Protein AF-A0A917V9A7-F1 (afdb_monomer_lite)

Foldseek 3Di:
DPCFPVNVVLVVLVVPFLWKKKKKWFWAFPPPVPDPDDTQTAGDDIDMDISDPPDDLVVVLVVVVVVVDDGWKMWIDIGGDPVRDHDDVVVCVVVNVVQRVCCNPVVDSVVIFMAGSVRHTDDPDRPD

Secondary structure (DSSP, 8-state):
----HHHHHHHHHHHH-S-EEEEEEEEEEE--TT-TT--EEEEEEEEEEEE-TT--HHHHHHHHHHHT---SEEEEEEEE-TTSSPPPHHHHHHHHHHHHHHHHHH---TTSEEEETTS-B---PPP-

Organism: NCBI:txid690164

Sequence (128 aa):
MASNDFDALIETALGESGGARLLLVLLRSETDAQTSGSGSLTPVLANDVVVEAGVDLDAVVRQADLVGLPWDLIMAAVLTDPTGNVPSSAAAEPHLKKMADDLMRSGDVSRYAVFDRTGNRLSISRAH

pLDDT: mean 79.25, std 13.33, range [38.12, 91.69]

Structure (mmCIF, N/CA/C/O backbone):
data_AF-A0A917V9A7-F1
#
_entry.id   AF-A0A917V9A7-F1
#
loop_
_atom_site.group_PDB
_atom_site.id
_atom_site.type_symbol
_atom_site.label_atom_id
_atom_site.label_alt_id
_atom_site.label_comp_id
_atom_site.label_asym_id
_atom_site.label_entity_id
_atom_site.label_seq_id
_atom_site.pdbx_PDB_ins_code
_atom_site.Cartn_x
_atom_site.Cartn_y
_atom_site.Cartn_z
_atom_site.occupancy
_atom_site.B_iso_or_equiv
_atom_site.auth_seq_id
_atom_site.auth_comp_id
_atom_site.auth_asym_id
_atom_site.auth_atom_id
_atom_site.pdbx_PDB_model_num
ATOM 1 N N . MET A 1 1 ? -8.536 -18.952 -12.330 1.00 42.25 1 MET A N 1
ATOM 2 C CA . MET A 1 1 ? -7.906 -18.525 -11.064 1.00 42.25 1 MET A CA 1
ATOM 3 C C . MET A 1 1 ? -8.486 -17.161 -10.757 1.00 42.25 1 MET A C 1
ATOM 5 O O . MET A 1 1 ? -8.617 -16.385 -11.695 1.00 42.25 1 MET A O 1
ATOM 9 N N . ALA A 1 2 ? -8.977 -16.924 -9.541 1.00 46.81 2 ALA A N 1
ATOM 10 C CA . ALA A 1 2 ? -9.476 -15.602 -9.176 1.00 46.81 2 ALA A CA 1
ATOM 11 C C . ALA A 1 2 ? -8.254 -14.681 -9.080 1.00 46.81 2 ALA A C 1
ATOM 13 O O . ALA A 1 2 ? -7.515 -14.770 -8.110 1.00 46.81 2 ALA A O 1
ATOM 14 N N . SER A 1 3 ? -7.980 -13.936 -10.154 1.00 63.03 3 SER A N 1
ATOM 15 C CA . SER A 1 3 ? -6.984 -12.866 -10.139 1.00 63.03 3 SER A CA 1
ATOM 16 C C . SER A 1 3 ? -7.630 -11.715 -9.379 1.00 63.03 3 SER A C 1
ATOM 18 O O . SER A 1 3 ? -8.665 -11.198 -9.813 1.00 63.03 3 SER A O 1
ATOM 20 N N . ASN A 1 4 ? -7.110 -11.420 -8.191 1.00 81.25 4 ASN A N 1
ATOM 21 C CA . ASN A 1 4 ? -7.605 -10.313 -7.380 1.00 81.25 4 ASN A CA 1
ATOM 22 C C . ASN A 1 4 ? -6.974 -8.999 -7.872 1.00 81.25 4 ASN A C 1
ATOM 24 O O . ASN A 1 4 ? -6.004 -9.001 -8.630 1.00 81.25 4 ASN A O 1
ATOM 28 N N . ASP A 1 5 ? -7.495 -7.853 -7.426 1.00 85.25 5 ASP A N 1
ATOM 29 C CA . ASP A 1 5 ? -6.997 -6.533 -7.848 1.00 85.25 5 ASP A CA 1
ATOM 30 C C . ASP A 1 5 ? -5.496 -6.322 -7.570 1.00 85.25 5 ASP A C 1
ATOM 32 O O . ASP A 1 5 ? -4.857 -5.472 -8.196 1.00 85.25 5 ASP A O 1
ATOM 36 N N . PHE A 1 6 ? -4.940 -7.059 -6.604 1.00 85.44 6 PHE A N 1
ATOM 37 C CA . PHE A 1 6 ? -3.513 -7.045 -6.301 1.00 85.44 6 PHE A CA 1
ATOM 38 C C . PHE A 1 6 ? -2.686 -7.682 -7.422 1.00 85.44 6 PHE A C 1
ATOM 40 O O . PHE A 1 6 ? -1.739 -7.060 -7.897 1.00 85.44 6 PHE A O 1
ATOM 47 N N . ASP A 1 7 ? -3.067 -8.871 -7.892 1.00 85.38 7 ASP A N 1
ATOM 48 C CA . ASP A 1 7 ? -2.332 -9.588 -8.942 1.00 85.38 7 ASP A CA 1
ATOM 49 C C . ASP A 1 7 ? -2.344 -8.792 -10.247 1.00 85.38 7 ASP A C 1
ATOM 51 O O . ASP A 1 7 ? -1.298 -8.578 -10.856 1.00 85.38 7 ASP A O 1
ATOM 55 N N . ALA A 1 8 ? -3.496 -8.217 -10.603 1.00 85.31 8 ALA A N 1
ATOM 56 C CA . ALA A 1 8 ? -3.614 -7.336 -11.762 1.00 85.31 8 ALA A CA 1
ATOM 57 C C . ALA A 1 8 ? -2.669 -6.117 -11.683 1.00 85.31 8 ALA A C 1
ATOM 59 O O . ALA A 1 8 ? -2.139 -5.662 -12.701 1.00 85.31 8 ALA A O 1
ATOM 60 N N . LEU A 1 9 ? -2.429 -5.583 -10.478 1.00 85.56 9 LEU A N 1
ATOM 61 C CA . LEU A 1 9 ? -1.480 -4.490 -10.255 1.00 85.56 9 LEU A CA 1
ATOM 62 C C . LEU A 1 9 ? -0.027 -4.950 -10.444 1.00 85.56 9 LEU A C 1
ATOM 64 O O . LEU A 1 9 ? 0.755 -4.217 -11.051 1.00 85.56 9 LEU A O 1
ATOM 68 N N . ILE A 1 10 ? 0.326 -6.152 -9.980 1.00 85.69 10 ILE A N 1
ATOM 69 C CA . ILE A 1 10 ? 1.654 -6.754 -10.183 1.00 85.69 10 ILE A CA 1
ATOM 70 C C . ILE A 1 10 ? 1.898 -7.037 -11.665 1.00 85.69 10 ILE A C 1
ATOM 72 O O . ILE A 1 10 ? 2.930 -6.633 -12.199 1.00 85.69 10 ILE A O 1
ATOM 76 N N . GLU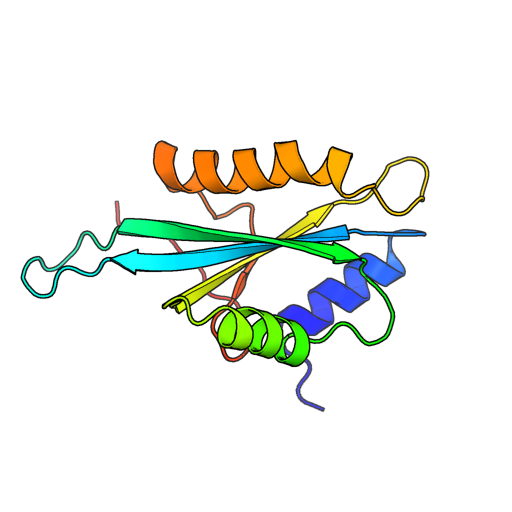 A 1 11 ? 0.938 -7.656 -12.352 1.00 85.44 11 GLU A N 1
ATOM 77 C CA . GLU A 1 11 ? 1.023 -7.947 -13.787 1.00 85.44 11 GLU A CA 1
ATOM 78 C C . GLU A 1 11 ? 1.217 -6.665 -14.608 1.00 85.44 11 GLU A C 1
ATOM 80 O O . GLU A 1 11 ? 2.079 -6.608 -15.486 1.00 85.44 11 GLU A O 1
ATOM 85 N N . THR A 1 12 ? 0.476 -5.604 -14.274 1.00 84.62 12 THR A N 1
ATOM 86 C CA . THR A 1 12 ? 0.622 -4.294 -14.927 1.00 84.62 12 THR A CA 1
ATOM 87 C C . THR A 1 12 ? 2.008 -3.694 -14.671 1.00 84.62 12 THR A C 1
ATOM 89 O O . THR A 1 12 ? 2.657 -3.213 -15.598 1.00 84.62 12 THR A O 1
ATOM 92 N N . ALA A 1 13 ? 2.494 -3.750 -13.428 1.00 83.69 13 ALA A N 1
ATOM 93 C CA . ALA A 1 13 ? 3.807 -3.224 -13.060 1.00 83.69 13 ALA A CA 1
ATOM 94 C C . ALA A 1 13 ? 4.964 -3.971 -13.748 1.00 83.69 13 ALA A C 1
ATOM 96 O O . ALA A 1 13 ? 5.946 -3.342 -14.139 1.00 83.69 13 ALA A O 1
ATOM 97 N N . LEU A 1 14 ? 4.837 -5.292 -13.917 1.00 80.88 14 LEU A N 1
ATOM 98 C CA . LEU A 1 14 ? 5.800 -6.131 -14.639 1.00 80.88 14 LEU A CA 1
ATOM 99 C C . LEU A 1 14 ? 5.770 -5.897 -16.154 1.00 80.88 14 LEU A C 1
ATOM 101 O O . LEU A 1 14 ? 6.810 -5.975 -16.801 1.00 80.88 14 LEU A O 1
ATOM 105 N N . GLY A 1 15 ? 4.591 -5.645 -16.728 1.00 75.94 15 GLY A N 1
ATOM 106 C CA . GLY A 1 15 ? 4.429 -5.444 -18.170 1.00 75.94 15 GLY A CA 1
ATOM 107 C C . GLY A 1 15 ? 4.930 -4.085 -18.667 1.00 75.94 15 GLY A C 1
ATOM 108 O O . GLY A 1 15 ? 5.508 -4.000 -19.749 1.00 75.94 15 GLY A O 1
ATOM 109 N N . GLU A 1 16 ? 4.731 -3.027 -17.880 1.00 68.56 16 GLU A N 1
ATOM 110 C CA . GLU A 1 16 ? 5.041 -1.643 -18.270 1.00 68.56 16 GLU A CA 1
ATOM 111 C C . GLU A 1 16 ? 6.503 -1.242 -17.997 1.00 68.56 16 GLU A C 1
ATOM 113 O O . GLU A 1 16 ? 6.982 -0.241 -18.529 1.00 68.56 16 GLU A O 1
ATOM 118 N N . SER A 1 17 ? 7.229 -1.967 -17.139 1.00 63.09 17 SER A N 1
ATOM 119 C CA . SER A 1 17 ? 8.556 -1.558 -16.656 1.00 63.09 17 SER A CA 1
ATOM 120 C C . SER A 1 17 ? 9.550 -2.716 -16.631 1.00 63.09 17 SER A C 1
ATOM 122 O O . SER A 1 17 ? 9.242 -3.801 -16.157 1.00 63.09 17 SER A O 1
ATOM 124 N N . GLY A 1 18 ? 10.795 -2.462 -17.056 1.00 65.56 18 GLY A N 1
ATOM 125 C CA . GLY A 1 18 ? 11.911 -3.421 -16.942 1.00 65.56 18 GLY A CA 1
ATOM 126 C C . GLY A 1 18 ? 12.309 -3.764 -15.496 1.00 65.56 18 GLY A C 1
ATOM 127 O O . GLY A 1 18 ? 13.165 -4.618 -15.271 1.00 65.56 18 GLY A O 1
ATOM 128 N N . GLY A 1 19 ? 11.672 -3.111 -14.522 1.00 78.44 19 GLY A N 1
ATOM 129 C CA . GLY A 1 19 ? 11.784 -3.371 -13.100 1.00 78.44 19 GLY A CA 1
ATOM 130 C C . GLY A 1 19 ? 10.930 -2.391 -12.298 1.00 78.44 19 GLY A C 1
ATOM 131 O O . GLY A 1 19 ? 10.964 -1.185 -12.539 1.00 78.44 19 GLY A O 1
ATOM 132 N N . ALA A 1 20 ? 10.175 -2.898 -11.328 1.00 87.56 20 ALA A N 1
ATOM 133 C CA . ALA A 1 20 ? 9.365 -2.086 -10.428 1.00 87.56 20 ALA A CA 1
ATOM 134 C C . ALA A 1 20 ? 9.557 -2.544 -8.980 1.00 87.56 20 ALA A C 1
ATOM 136 O O . ALA A 1 20 ? 9.910 -3.693 -8.709 1.00 87.56 20 ALA A O 1
ATOM 137 N N . ARG A 1 21 ? 9.331 -1.638 -8.030 1.00 90.38 21 ARG A N 1
ATOM 138 C CA . ARG A 1 21 ? 9.327 -1.940 -6.599 1.00 90.38 21 ARG A CA 1
ATOM 139 C C . ARG A 1 21 ? 7.965 -1.595 -6.020 1.00 90.38 21 ARG A C 1
ATOM 141 O O . ARG A 1 21 ? 7.464 -0.489 -6.197 1.00 90.38 21 ARG A O 1
ATOM 148 N N . LEU A 1 22 ? 7.369 -2.552 -5.334 1.00 89.94 22 LEU A N 1
ATOM 149 C CA . LEU A 1 22 ? 6.113 -2.397 -4.636 1.00 89.94 22 LEU A CA 1
ATOM 150 C C . LEU A 1 22 ? 6.378 -1.839 -3.244 1.00 89.94 22 LEU A C 1
ATOM 152 O O . LEU A 1 22 ? 7.108 -2.426 -2.449 1.00 89.94 22 LEU A O 1
ATOM 156 N N . LEU A 1 23 ? 5.773 -0.700 -2.959 1.00 91.69 23 LEU A N 1
ATOM 157 C CA . LEU A 1 23 ? 5.784 -0.059 -1.658 1.00 91.69 23 LEU A CA 1
ATOM 158 C C . LEU A 1 23 ? 4.536 -0.500 -0.912 1.00 91.69 23 LEU A C 1
ATOM 160 O O . LEU A 1 23 ? 3.431 -0.258 -1.390 1.00 91.69 23 LEU A O 1
ATOM 164 N N . LEU A 1 24 ? 4.709 -1.142 0.234 1.00 90.31 24 LEU A N 1
ATOM 165 C CA . LEU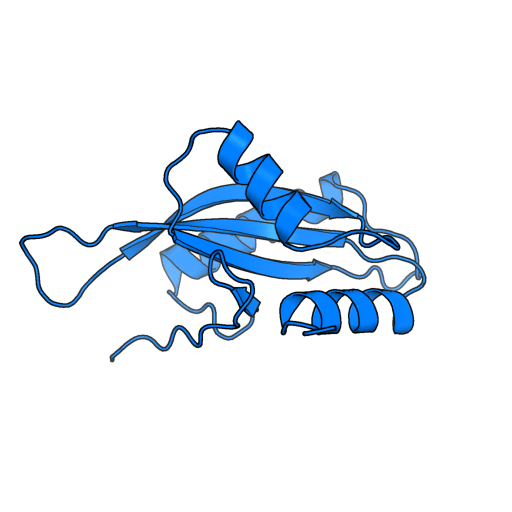 A 1 24 ? 3.641 -1.701 1.049 1.00 90.31 24 LEU A CA 1
ATOM 166 C C . LEU A 1 24 ? 3.640 -1.019 2.411 1.00 90.31 24 LEU A C 1
ATOM 168 O O . LEU A 1 24 ? 4.643 -1.009 3.116 1.00 90.31 24 LEU A O 1
ATOM 172 N N . VAL A 1 25 ? 2.503 -0.468 2.810 1.00 90.69 25 VAL A N 1
ATOM 173 C CA . VAL A 1 25 ? 2.319 0.125 4.132 1.00 90.69 25 VAL A CA 1
ATOM 174 C C . VAL A 1 25 ? 1.112 -0.528 4.780 1.00 90.69 25 VAL A C 1
ATOM 176 O O . VAL A 1 25 ? -0.019 -0.369 4.329 1.00 90.69 25 VAL A O 1
ATOM 179 N N . LEU A 1 26 ? 1.356 -1.287 5.839 1.00 90.19 26 LEU A N 1
ATOM 180 C CA . LEU A 1 26 ? 0.312 -1.900 6.638 1.00 90.19 26 LEU A CA 1
ATOM 181 C C . LEU A 1 26 ? -0.308 -0.822 7.512 1.00 90.19 26 LEU A C 1
ATOM 183 O O . LEU A 1 26 ? 0.392 -0.091 8.219 1.00 90.19 26 LEU A O 1
ATOM 187 N N . LEU A 1 27 ? -1.628 -0.754 7.477 1.00 87.44 27 LEU A N 1
ATOM 188 C CA . LEU A 1 27 ? -2.420 0.186 8.239 1.00 87.44 27 LEU A CA 1
ATOM 189 C C . LEU A 1 27 ? -3.226 -0.571 9.276 1.00 87.44 27 LEU A C 1
ATOM 191 O O . LEU A 1 27 ? -3.823 -1.616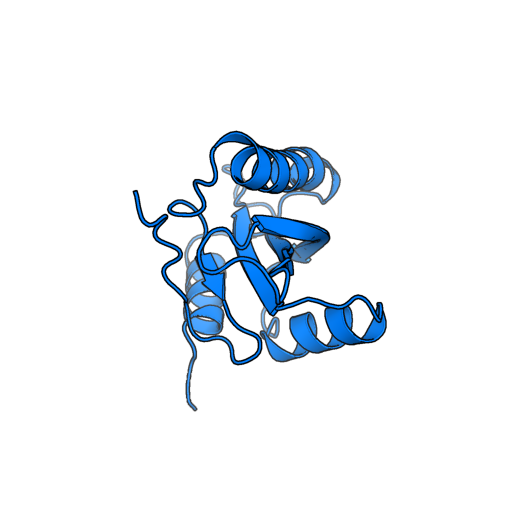 9.000 1.00 87.44 27 LEU A O 1
ATOM 195 N N . ARG A 1 28 ? -3.288 0.012 10.461 1.00 86.88 28 ARG A N 1
ATOM 196 C CA . ARG A 1 28 ? -4.191 -0.408 11.515 1.00 86.88 28 ARG A CA 1
ATOM 197 C C . ARG A 1 28 ? -5.322 0.596 11.624 1.00 86.88 28 ARG A C 1
ATOM 199 O O . ARG A 1 28 ? -5.074 1.799 11.685 1.00 86.88 28 ARG A O 1
ATOM 206 N N . SER A 1 29 ? -6.552 0.101 11.659 1.00 80.31 29 SER A N 1
ATOM 207 C CA . SER A 1 29 ? -7.702 0.919 12.009 1.00 80.31 29 SER A CA 1
ATOM 208 C C . SER A 1 29 ? -7.780 1.033 13.521 1.00 80.31 29 SER A C 1
ATOM 210 O O . SER A 1 29 ? -8.092 0.077 14.230 1.00 80.31 29 SER A O 1
ATOM 212 N N . GLU A 1 30 ? -7.510 2.226 14.034 1.00 70.69 30 GLU A N 1
ATOM 213 C CA . GLU A 1 30 ? -7.846 2.564 15.407 1.00 70.69 30 GLU A CA 1
ATOM 214 C C . GLU A 1 30 ? -9.306 3.009 15.428 1.00 70.69 30 GLU A C 1
ATOM 216 O O . GLU A 1 30 ? -9.632 4.194 15.440 1.00 70.69 30 GLU A O 1
ATOM 221 N N . THR A 1 31 ? -10.211 2.030 15.363 1.00 59.56 31 THR A N 1
ATOM 222 C CA . THR A 1 31 ? -11.604 2.253 15.747 1.00 59.56 31 THR A CA 1
ATOM 223 C C . THR A 1 31 ? -11.660 2.124 17.261 1.00 59.56 31 THR A C 1
ATOM 225 O O . THR A 1 31 ? -11.699 1.016 17.797 1.00 59.56 31 THR A O 1
ATOM 228 N N . ASP A 1 32 ? -11.608 3.253 17.968 1.00 48.66 32 ASP A N 1
ATOM 229 C CA . ASP A 1 32 ? -11.940 3.250 19.388 1.00 48.66 32 ASP A CA 1
ATOM 230 C C . ASP A 1 32 ? -13.405 2.819 19.514 1.00 48.66 32 ASP A C 1
ATOM 232 O O . ASP A 1 32 ? -14.306 3.444 18.949 1.00 48.66 32 ASP A O 1
ATOM 236 N N . ALA A 1 33 ? -13.641 1.711 20.217 1.00 47.16 33 ALA A N 1
ATOM 237 C CA . ALA A 1 33 ? -14.954 1.087 20.346 1.00 47.16 33 ALA A CA 1
ATOM 238 C C . ALA A 1 33 ? -16.021 2.008 20.982 1.00 47.16 33 ALA A C 1
ATOM 240 O O . ALA A 1 33 ? -17.181 1.607 21.067 1.00 47.16 33 ALA A O 1
ATOM 241 N N . GLN A 1 34 ? -15.662 3.220 21.430 1.00 46.47 34 GLN A N 1
ATOM 242 C CA . GLN A 1 34 ? -16.571 4.166 22.074 1.00 46.47 34 GLN A CA 1
ATOM 243 C C . GLN A 1 34 ? -16.954 5.383 21.221 1.00 46.47 34 GLN A C 1
ATOM 245 O O . GLN A 1 34 ? -17.873 6.101 21.616 1.00 46.47 34 GLN A O 1
ATOM 250 N N . THR A 1 35 ? -16.336 5.625 20.058 1.00 42.72 35 THR A N 1
ATOM 251 C CA . THR A 1 35 ? -16.704 6.772 19.208 1.00 42.72 35 THR A CA 1
ATOM 252 C C . THR A 1 35 ? -17.065 6.347 17.789 1.00 42.72 35 THR A C 1
ATOM 254 O O . THR A 1 35 ? -16.230 6.034 16.939 1.00 42.72 35 THR A O 1
ATOM 257 N N . SER A 1 36 ? -18.368 6.330 17.524 1.00 42.56 36 SER A N 1
ATOM 258 C CA . SER A 1 36 ? -18.929 6.157 16.191 1.00 42.56 36 SER A CA 1
ATOM 259 C C . SER A 1 36 ? -18.466 7.297 15.276 1.00 42.56 36 SER A C 1
ATOM 261 O O . SER A 1 36 ? -19.044 8.379 15.304 1.00 42.56 36 SER A O 1
ATOM 263 N N . GLY A 1 37 ? -17.456 7.054 14.436 1.00 42.66 37 GLY A N 1
ATOM 264 C CA . GLY A 1 37 ? -17.300 7.805 13.183 1.00 42.66 37 GLY A CA 1
ATOM 265 C C . GLY A 1 37 ? -15.927 8.381 12.839 1.00 42.66 37 GLY A C 1
ATOM 266 O O . GLY A 1 37 ? -15.799 8.935 11.753 1.00 42.66 37 GLY A O 1
ATOM 267 N N . SER A 1 38 ? -14.893 8.240 13.673 1.00 48.22 38 SER A N 1
ATOM 268 C CA . SER A 1 38 ? -13.541 8.715 13.322 1.00 48.22 38 SER A CA 1
ATOM 269 C C . SER A 1 38 ? -12.474 7.654 13.589 1.00 48.22 38 SER A C 1
ATOM 271 O O . SER A 1 38 ? -11.599 7.834 14.435 1.00 48.22 38 SER A O 1
ATOM 273 N N . GLY A 1 39 ? -12.556 6.519 12.894 1.00 56.59 39 GLY A N 1
ATOM 274 C CA . GLY A 1 39 ? -11.456 5.556 12.894 1.00 56.59 39 GLY A CA 1
ATOM 275 C C . GLY A 1 39 ? -10.237 6.185 12.222 1.00 56.59 39 GLY A C 1
ATOM 276 O O . GLY A 1 39 ? -10.295 6.506 11.035 1.00 56.59 39 GLY A O 1
ATOM 277 N N . SER A 1 40 ? -9.154 6.402 12.969 1.00 70.25 40 SER A N 1
ATOM 278 C CA . SER A 1 40 ? -7.897 6.882 12.392 1.00 70.25 40 SER A CA 1
ATOM 279 C C . SER A 1 40 ? -7.116 5.683 11.866 1.00 70.25 40 SER A C 1
ATOM 281 O O . SER A 1 40 ? -6.956 4.682 12.563 1.00 70.25 40 SER A O 1
ATOM 283 N N . LEU A 1 41 ? -6.660 5.758 10.618 1.00 80.00 41 LEU A N 1
ATOM 284 C CA . LEU A 1 41 ? -5.778 4.747 10.046 1.00 80.00 41 LEU A CA 1
ATOM 285 C C . LEU A 1 41 ? -4.342 5.132 10.373 1.00 80.00 41 LEU A C 1
ATOM 287 O O . LEU A 1 41 ? -3.859 6.172 9.923 1.00 80.00 41 LEU A O 1
ATOM 291 N N . THR A 1 42 ? -3.665 4.284 11.136 1.00 84.81 42 THR A N 1
ATOM 292 C CA . THR A 1 42 ? -2.281 4.517 11.543 1.00 84.81 42 THR A CA 1
ATOM 293 C C . THR A 1 42 ? -1.373 3.523 10.816 1.00 84.81 42 THR A C 1
ATOM 295 O O . THR A 1 42 ? -1.620 2.314 10.880 1.00 84.81 42 THR A O 1
ATOM 298 N N . PRO A 1 43 ? -0.327 3.984 10.107 1.00 87.94 43 PRO A N 1
ATOM 299 C CA . PRO A 1 43 ? 0.647 3.090 9.496 1.00 87.94 43 PRO A CA 1
ATOM 300 C C . PRO A 1 43 ? 1.464 2.394 10.591 1.00 87.94 43 PRO A C 1
ATOM 302 O O . PRO A 1 43 ? 2.094 3.054 11.416 1.00 87.94 43 PRO A O 1
ATOM 305 N N . VAL A 1 44 ? 1.447 1.061 10.608 1.00 89.19 44 VAL A N 1
ATOM 306 C CA . VAL A 1 44 ? 2.147 0.246 11.621 1.00 89.19 44 VAL A CA 1
ATOM 307 C C . VAL A 1 44 ? 3.436 -0.371 11.099 1.00 89.19 44 VAL A C 1
ATOM 309 O O . VAL A 1 44 ? 4.355 -0.622 11.875 1.00 89.19 44 VAL A O 1
ATOM 312 N N . LEU A 1 45 ? 3.518 -0.611 9.791 1.00 88.75 45 LEU A N 1
ATOM 313 C CA . LEU A 1 45 ? 4.696 -1.182 9.155 1.00 88.75 45 LEU A CA 1
ATOM 314 C C . LEU A 1 45 ? 4.788 -0.676 7.719 1.00 88.75 45 LEU A C 1
ATOM 316 O O . LEU A 1 45 ? 3.790 -0.658 7.007 1.00 88.75 45 LEU A O 1
ATOM 320 N N . ALA A 1 46 ? 5.985 -0.293 7.294 1.00 89.25 46 ALA A N 1
ATOM 321 C CA . ALA A 1 46 ? 6.288 0.036 5.911 1.00 89.25 46 ALA A CA 1
ATOM 322 C C . ALA A 1 46 ? 7.355 -0.942 5.415 1.00 89.25 46 ALA A C 1
ATOM 324 O O . ALA A 1 46 ? 8.380 -1.115 6.071 1.00 89.25 46 ALA A O 1
ATOM 325 N N . ASN A 1 47 ? 7.090 -1.598 4.293 1.00 88.69 47 ASN A N 1
ATOM 326 C CA . ASN A 1 47 ? 7.964 -2.579 3.675 1.00 88.69 47 ASN A CA 1
ATOM 327 C C . ASN A 1 47 ? 7.997 -2.356 2.164 1.00 88.69 47 ASN A C 1
ATOM 329 O O . ASN A 1 47 ? 7.015 -1.914 1.571 1.00 88.69 47 ASN A O 1
ATOM 333 N N . ASP A 1 48 ? 9.105 -2.692 1.524 1.00 90.38 48 ASP A N 1
ATOM 334 C CA . ASP A 1 48 ? 9.227 -2.641 0.075 1.00 90.38 48 ASP A CA 1
ATOM 335 C C . ASP A 1 48 ? 9.654 -3.995 -0.493 1.00 90.38 48 ASP A C 1
ATOM 337 O O . ASP A 1 48 ? 10.524 -4.677 0.044 1.00 90.38 48 ASP A O 1
ATOM 341 N N . VAL A 1 49 ? 9.022 -4.391 -1.595 1.00 87.81 49 VAL A N 1
ATOM 342 C CA . VAL A 1 49 ? 9.226 -5.689 -2.249 1.00 87.81 49 VAL A CA 1
ATOM 343 C C . VAL A 1 49 ? 9.507 -5.451 -3.727 1.00 87.81 49 VAL A C 1
ATOM 345 O O . VAL A 1 49 ? 8.868 -4.610 -4.354 1.00 87.81 49 VAL A O 1
ATOM 348 N N . VAL A 1 50 ? 10.481 -6.152 -4.305 1.00 88.25 50 VAL A N 1
ATOM 349 C CA . VAL A 1 50 ? 10.715 -6.083 -5.756 1.00 88.25 50 VAL A CA 1
ATOM 350 C C . VAL A 1 50 ? 9.557 -6.767 -6.465 1.00 88.25 50 VAL A C 1
ATOM 352 O O . VAL A 1 50 ? 9.174 -7.862 -6.076 1.00 88.25 50 VAL A O 1
ATOM 355 N N . VAL A 1 51 ? 8.997 -6.128 -7.488 1.00 87.69 51 VAL A N 1
ATOM 356 C CA . VAL A 1 51 ? 7.964 -6.742 -8.320 1.00 87.69 51 VAL A CA 1
ATOM 357 C C . VAL A 1 51 ? 8.651 -7.763 -9.227 1.00 87.69 51 VAL A C 1
ATOM 359 O O . VAL A 1 51 ? 9.351 -7.389 -10.166 1.00 87.69 51 VAL A O 1
ATOM 362 N N . GLU A 1 52 ? 8.469 -9.046 -8.926 1.00 83.25 52 GLU A N 1
ATOM 363 C CA . GLU A 1 52 ? 8.997 -10.175 -9.699 1.00 83.25 52 GLU A CA 1
ATOM 364 C C . GLU A 1 52 ? 7.884 -11.196 -9.964 1.00 83.25 52 GLU A C 1
ATOM 366 O O . GLU A 1 52 ? 6.836 -11.191 -9.311 1.00 83.25 52 GLU A O 1
ATOM 371 N N . ALA A 1 53 ? 8.108 -12.094 -10.925 1.00 71.69 53 ALA A N 1
ATOM 372 C CA . ALA A 1 53 ? 7.180 -13.185 -11.197 1.00 71.69 53 ALA A CA 1
ATOM 373 C C . ALA A 1 53 ? 7.092 -14.120 -9.972 1.00 71.69 53 ALA A C 1
ATOM 375 O O . ALA A 1 53 ? 8.063 -14.800 -9.642 1.00 71.69 53 ALA A O 1
ATOM 376 N N . GLY A 1 54 ? 5.931 -14.144 -9.307 1.00 73.62 54 GLY A N 1
ATOM 377 C CA . GLY A 1 54 ? 5.684 -14.907 -8.073 1.00 73.62 54 GLY A CA 1
ATOM 378 C C . GLY A 1 54 ? 5.513 -14.058 -6.807 1.00 73.62 54 GLY A C 1
ATOM 379 O O . GLY A 1 54 ? 5.497 -14.603 -5.705 1.00 73.62 54 GLY A O 1
ATOM 380 N N . VAL A 1 55 ? 5.427 -12.730 -6.939 1.00 79.94 55 VAL A N 1
ATOM 381 C CA . VAL A 1 55 ? 4.950 -11.869 -5.851 1.00 79.94 55 VAL A CA 1
ATOM 382 C C . VAL A 1 55 ? 3.429 -11.898 -5.825 1.00 79.94 55 VAL A C 1
ATOM 384 O O . VAL A 1 55 ? 2.779 -11.291 -6.670 1.00 79.94 55 VAL A O 1
ATOM 387 N N . ASP A 1 56 ? 2.884 -12.554 -4.807 1.00 83.19 56 ASP A N 1
ATOM 388 C CA . ASP A 1 56 ? 1.449 -12.645 -4.559 1.00 83.19 56 ASP A CA 1
ATOM 389 C C . ASP A 1 56 ? 1.089 -11.983 -3.226 1.00 83.19 56 ASP A C 1
ATOM 391 O O . ASP A 1 56 ? 1.908 -11.881 -2.301 1.00 83.19 56 ASP A O 1
ATOM 395 N N . LEU A 1 57 ? -0.177 -11.592 -3.082 1.00 84.06 57 LEU A N 1
ATOM 396 C CA . LEU A 1 57 ? -0.680 -11.024 -1.832 1.00 84.06 57 LEU A CA 1
ATOM 397 C C . LEU A 1 57 ? -0.442 -11.965 -0.638 1.00 84.06 57 LEU A C 1
ATOM 399 O O . LEU A 1 57 ? -0.090 -11.500 0.442 1.00 84.06 57 LEU A O 1
ATOM 403 N N . ASP A 1 58 ? -0.588 -13.282 -0.818 1.00 84.81 58 ASP A N 1
ATOM 404 C CA . ASP A 1 58 ? -0.386 -14.272 0.251 1.00 84.81 58 ASP A CA 1
ATOM 405 C C . ASP A 1 58 ? 1.023 -14.190 0.857 1.00 84.81 58 ASP A C 1
ATOM 407 O O . ASP A 1 58 ? 1.183 -14.272 2.076 1.00 84.81 58 ASP A O 1
ATOM 411 N N . ALA A 1 59 ? 2.044 -13.941 0.028 1.00 84.62 59 ALA A N 1
ATOM 412 C CA . ALA A 1 59 ? 3.410 -13.745 0.500 1.00 84.62 59 ALA A CA 1
ATOM 413 C C . ALA A 1 59 ? 3.515 -12.487 1.374 1.00 84.62 59 ALA A C 1
ATOM 415 O O . ALA A 1 59 ? 4.102 -12.535 2.458 1.00 84.62 59 ALA A O 1
ATOM 416 N N . VAL A 1 60 ? 2.881 -11.389 0.952 1.00 83.62 60 VAL A N 1
ATOM 417 C CA . VAL A 1 60 ? 2.828 -10.137 1.721 1.00 83.62 60 VAL A CA 1
ATOM 418 C C . VAL A 1 60 ? 2.094 -10.334 3.047 1.00 83.62 60 VAL A C 1
ATOM 420 O O . VAL A 1 60 ? 2.611 -9.944 4.094 1.00 83.62 60 VAL A O 1
ATOM 423 N N . VAL A 1 61 ? 0.920 -10.973 3.030 1.00 85.50 61 VAL A N 1
ATOM 424 C CA . VAL A 1 61 ? 0.131 -11.274 4.235 1.00 85.50 61 VAL A CA 1
ATOM 425 C C . VAL A 1 61 ? 0.928 -12.146 5.192 1.00 85.50 61 VAL A C 1
ATOM 427 O O . VAL A 1 61 ? 0.965 -11.850 6.381 1.00 85.50 61 VAL A O 1
ATOM 430 N N . ARG A 1 62 ? 1.610 -13.183 4.697 1.00 85.31 62 ARG A N 1
ATOM 431 C CA . ARG A 1 62 ? 2.470 -14.038 5.521 1.00 85.31 62 ARG A CA 1
ATOM 432 C C . ARG A 1 62 ? 3.618 -13.263 6.144 1.00 85.31 62 ARG A C 1
ATOM 434 O O . ARG A 1 62 ? 3.859 -13.422 7.334 1.00 85.31 62 ARG A O 1
ATOM 441 N N . GLN A 1 63 ? 4.308 -12.414 5.383 1.00 82.38 63 GLN A N 1
ATOM 442 C CA . GLN A 1 63 ? 5.362 -11.561 5.939 1.00 82.38 63 GLN A CA 1
ATOM 443 C C . GLN A 1 63 ? 4.813 -10.623 7.015 1.00 82.38 63 GLN A C 1
ATOM 445 O O . GLN A 1 63 ? 5.417 -10.488 8.074 1.00 82.38 63 GLN A O 1
ATOM 450 N N . ALA A 1 64 ? 3.653 -10.022 6.774 1.00 82.56 64 ALA A N 1
ATOM 451 C CA . ALA A 1 64 ? 2.974 -9.166 7.732 1.00 82.56 64 ALA A CA 1
ATOM 452 C C . ALA A 1 64 ? 2.568 -9.918 9.014 1.00 82.56 64 ALA A C 1
ATOM 454 O O . ALA A 1 64 ? 2.741 -9.404 10.118 1.00 82.56 64 ALA A O 1
ATOM 455 N N . ASP A 1 65 ? 2.060 -11.143 8.878 1.00 84.25 65 ASP A N 1
ATOM 456 C CA . ASP A 1 65 ? 1.656 -12.000 9.996 1.00 84.25 65 ASP A CA 1
ATOM 457 C C . ASP A 1 65 ? 2.870 -12.484 10.809 1.00 84.25 65 ASP A C 1
ATOM 459 O O . ASP A 1 65 ? 2.828 -12.493 12.037 1.00 84.25 65 ASP A O 1
ATOM 463 N N . LEU A 1 66 ? 4.001 -12.765 10.145 1.00 84.81 66 LEU A N 1
ATOM 464 C CA . LEU A 1 66 ? 5.273 -13.112 10.795 1.00 84.81 66 LEU A CA 1
ATOM 465 C C . LEU A 1 66 ? 5.818 -11.992 11.691 1.00 84.81 66 LEU A C 1
ATOM 467 O O . LEU A 1 66 ? 6.499 -12.276 12.674 1.00 84.81 66 LEU A O 1
ATOM 471 N N . VAL A 1 67 ? 5.527 -10.729 11.369 1.00 83.94 67 VAL A N 1
ATOM 472 C CA . VAL A 1 67 ? 5.910 -9.580 12.207 1.00 83.94 67 VAL A CA 1
ATOM 473 C C . VAL A 1 67 ? 5.062 -9.523 13.487 1.00 83.94 67 VAL A C 1
ATOM 475 O O . VAL A 1 67 ? 5.502 -8.968 14.492 1.00 83.94 67 VAL A O 1
ATOM 478 N N . GLY A 1 68 ? 3.861 -10.115 13.483 1.00 79.75 68 GLY A N 1
ATOM 479 C CA . GLY A 1 68 ? 2.978 -10.188 14.650 1.00 79.75 68 GLY A CA 1
ATOM 480 C C . GLY A 1 68 ? 2.322 -8.858 15.036 1.00 79.75 68 GLY A C 1
ATOM 481 O O . GLY A 1 68 ? 1.816 -8.722 16.151 1.00 79.75 68 GLY A O 1
ATOM 482 N N . LEU A 1 69 ? 2.332 -7.863 14.145 1.00 82.81 69 LEU A N 1
ATOM 483 C CA . LEU A 1 69 ? 1.653 -6.587 14.370 1.00 82.81 69 LEU A CA 1
ATOM 484 C C . LEU A 1 69 ? 0.175 -6.682 13.960 1.00 82.81 69 LEU A C 1
ATOM 486 O O . LEU A 1 69 ? -0.130 -7.279 12.931 1.00 82.81 69 LEU A O 1
ATOM 490 N N . PRO A 1 70 ? -0.757 -6.078 14.716 1.00 83.00 70 PRO A N 1
ATOM 491 C CA . PRO A 1 70 ? -2.154 -5.996 14.309 1.00 83.00 70 PRO A CA 1
ATOM 492 C C . PRO A 1 70 ? -2.311 -4.978 13.172 1.00 83.00 70 PRO A C 1
ATOM 494 O O . PRO A 1 70 ? -2.070 -3.785 13.364 1.00 83.00 70 PRO A O 1
ATOM 497 N N . TRP A 1 71 ? -2.723 -5.450 11.998 1.00 88.62 71 TRP A N 1
ATOM 498 C CA . TRP A 1 71 ? -3.029 -4.641 10.819 1.00 88.62 71 TRP A CA 1
ATOM 499 C C . TRP A 1 71 ? -4.364 -5.082 10.213 1.00 88.62 71 TRP A C 1
ATOM 501 O O . TRP A 1 71 ? -4.735 -6.256 10.281 1.00 88.62 71 TRP A O 1
ATOM 511 N N . ASP A 1 72 ? -5.066 -4.132 9.605 1.00 86.88 72 ASP A N 1
ATOM 512 C CA . ASP A 1 72 ? -6.396 -4.333 9.024 1.00 86.88 72 ASP A CA 1
ATOM 513 C C . ASP A 1 72 ? -6.367 -4.193 7.501 1.00 86.88 72 ASP A C 1
ATOM 515 O O . ASP A 1 72 ? -7.082 -4.895 6.787 1.00 86.88 72 ASP A O 1
ATOM 519 N N . LEU A 1 73 ? -5.519 -3.290 7.002 1.00 86.81 73 LEU A N 1
ATOM 520 C CA . LEU A 1 73 ? -5.460 -2.892 5.600 1.00 86.81 73 LEU A CA 1
ATOM 521 C C . LEU A 1 73 ? -4.008 -2.816 5.132 1.00 86.81 73 LEU A C 1
ATOM 523 O O . LEU A 1 73 ? -3.104 -2.535 5.918 1.00 86.81 73 LEU A O 1
ATOM 527 N N . ILE A 1 74 ? -3.787 -3.019 3.838 1.00 88.31 74 ILE A N 1
ATOM 528 C CA . ILE A 1 74 ? -2.485 -2.858 3.193 1.00 88.31 74 ILE A CA 1
ATOM 529 C C . ILE A 1 74 ? -2.621 -1.792 2.121 1.00 88.31 74 ILE A C 1
ATOM 531 O O . ILE A 1 74 ? -3.389 -1.932 1.178 1.00 88.31 74 ILE A O 1
ATOM 535 N N . MET A 1 75 ? -1.842 -0.731 2.235 1.00 89.62 75 MET A N 1
ATOM 536 C CA . MET A 1 75 ? -1.668 0.234 1.165 1.00 89.62 75 MET A CA 1
ATOM 537 C C . MET A 1 75 ? -0.506 -0.206 0.281 1.00 89.62 75 MET A C 1
ATOM 539 O O . MET A 1 75 ? 0.598 -0.392 0.781 1.00 89.62 75 MET A O 1
ATOM 543 N N . ALA A 1 76 ? -0.738 -0.335 -1.020 1.00 90.12 76 ALA A N 1
ATOM 544 C CA . ALA A 1 76 ? 0.287 -0.622 -2.006 1.00 90.12 76 ALA A CA 1
ATOM 545 C C . ALA A 1 76 ? 0.437 0.527 -3.014 1.00 90.12 76 ALA A C 1
ATOM 547 O O . ALA A 1 76 ? -0.539 1.151 -3.447 1.00 90.12 76 ALA A O 1
ATOM 548 N N . ALA A 1 77 ? 1.675 0.782 -3.422 1.00 89.38 77 ALA A N 1
ATOM 549 C CA . ALA A 1 77 ? 2.005 1.685 -4.513 1.00 89.38 77 ALA A CA 1
ATOM 550 C C . ALA A 1 77 ? 3.148 1.106 -5.344 1.00 89.38 77 ALA A C 1
ATOM 552 O O . ALA A 1 77 ? 4.069 0.497 -4.806 1.00 89.38 77 ALA A O 1
ATOM 553 N N . VAL A 1 78 ? 3.104 1.310 -6.657 1.00 88.88 78 VAL A N 1
ATOM 554 C CA . VAL A 1 78 ? 4.169 0.865 -7.559 1.00 88.88 78 VAL A CA 1
ATOM 555 C C . VAL A 1 78 ? 5.146 2.015 -7.759 1.00 88.88 78 VAL A C 1
ATOM 557 O O . VAL A 1 78 ? 4.755 3.113 -8.154 1.00 88.88 78 VAL A O 1
ATOM 560 N N . LEU A 1 79 ? 6.419 1.758 -7.481 1.00 89.06 79 LEU A N 1
ATOM 561 C CA . LEU A 1 79 ? 7.528 2.648 -7.777 1.00 89.06 79 LEU A CA 1
ATOM 562 C C . LEU A 1 79 ? 8.309 2.083 -8.964 1.00 89.06 79 LEU A C 1
ATOM 564 O O . LEU A 1 79 ? 8.907 1.012 -8.877 1.00 89.06 79 LEU A O 1
ATOM 568 N N . THR A 1 80 ? 8.312 2.817 -10.067 1.00 86.75 80 THR A N 1
ATOM 569 C CA . THR A 1 80 ? 9.046 2.482 -11.292 1.00 86.75 80 THR A CA 1
ATOM 570 C C . THR A 1 80 ? 10.168 3.486 -11.496 1.00 86.75 80 THR A C 1
ATOM 572 O O . THR A 1 80 ? 9.971 4.682 -11.260 1.00 86.75 80 THR A O 1
ATO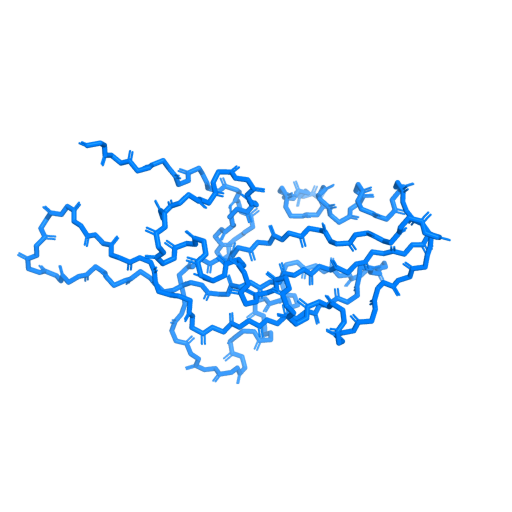M 575 N N . ASP A 1 81 ? 11.328 3.033 -11.963 1.00 82.44 81 ASP A N 1
ATOM 576 C CA . ASP A 1 81 ? 12.412 3.941 -12.324 1.00 82.44 81 ASP A CA 1
ATOM 577 C C . ASP A 1 81 ? 12.329 4.315 -13.816 1.00 82.44 81 ASP A C 1
ATOM 579 O O . ASP A 1 81 ? 12.172 3.428 -14.661 1.00 82.44 81 ASP A O 1
ATOM 583 N N . PRO A 1 82 ? 12.466 5.601 -14.185 1.00 77.19 82 PRO A N 1
ATOM 584 C CA . PRO A 1 82 ? 12.432 6.030 -15.585 1.00 77.19 82 PRO A CA 1
ATOM 585 C C . PRO A 1 82 ? 13.577 5.458 -16.436 1.00 77.19 82 PRO A C 1
ATOM 587 O O . PRO A 1 82 ? 13.484 5.468 -17.660 1.00 77.19 82 PRO A O 1
ATOM 590 N N . THR A 1 83 ? 14.653 4.954 -15.823 1.00 78.94 83 THR A N 1
ATOM 591 C CA . THR A 1 83 ? 15.738 4.256 -16.530 1.00 78.94 83 THR A CA 1
ATOM 592 C C . THR A 1 83 ? 15.404 2.798 -16.863 1.00 78.94 83 THR A C 1
ATOM 594 O O . THR A 1 83 ? 16.194 2.138 -17.535 1.00 78.94 83 THR A O 1
ATOM 597 N N . GLY A 1 84 ? 14.249 2.291 -16.411 1.00 73.19 84 GLY A N 1
ATOM 598 C CA . GLY A 1 84 ? 13.806 0.911 -16.619 1.00 73.19 84 GLY A CA 1
ATOM 599 C C . GLY A 1 84 ? 14.429 -0.107 -15.660 1.00 73.19 84 GLY A C 1
ATOM 600 O O . GLY A 1 84 ? 14.227 -1.303 -15.845 1.00 73.19 84 GLY A O 1
ATOM 601 N N . ASN A 1 85 ? 15.178 0.345 -14.650 1.00 82.31 85 ASN A N 1
ATOM 602 C CA . ASN A 1 85 ? 15.752 -0.513 -13.614 1.00 82.31 85 ASN A CA 1
ATOM 603 C C . ASN A 1 85 ? 14.811 -0.654 -12.408 1.00 82.31 85 ASN A C 1
ATOM 605 O O . ASN A 1 85 ? 14.004 0.227 -12.124 1.00 82.31 85 ASN A O 1
ATOM 609 N N . VAL A 1 86 ? 14.964 -1.734 -11.639 1.00 85.06 86 VAL A N 1
ATOM 610 C CA . VAL A 1 86 ? 14.291 -1.866 -10.339 1.00 85.06 86 VAL A CA 1
ATOM 611 C C . VAL A 1 86 ? 14.830 -0.784 -9.388 1.00 85.06 86 VAL A C 1
ATOM 613 O O . VAL A 1 86 ? 16.040 -0.760 -9.138 1.00 85.06 86 VAL A O 1
ATOM 616 N N . PRO A 1 87 ? 13.977 0.082 -8.810 1.00 86.94 87 PRO A N 1
ATOM 617 C CA . PRO A 1 87 ? 14.433 1.062 -7.835 1.00 86.94 87 PRO A CA 1
ATOM 618 C C . PRO A 1 87 ? 15.024 0.369 -6.602 1.00 86.94 87 PRO A C 1
ATOM 620 O O . PRO A 1 87 ? 14.529 -0.665 -6.146 1.00 86.94 87 PRO A O 1
ATOM 623 N N . SER A 1 88 ? 16.077 0.941 -6.026 1.00 88.19 88 SER A N 1
ATOM 624 C CA . SER A 1 88 ? 16.684 0.434 -4.789 1.00 88.19 88 SER A CA 1
ATOM 625 C C . SER A 1 88 ? 15.789 0.690 -3.575 1.00 88.19 88 SER A C 1
ATOM 627 O O . SER A 1 88 ? 15.060 1.679 -3.539 1.00 88.19 88 SER A O 1
ATOM 629 N N . SER A 1 89 ? 15.909 -0.133 -2.530 1.00 87.38 89 SER A N 1
ATOM 630 C CA . SER A 1 89 ? 15.181 0.082 -1.265 1.00 87.38 89 SER A CA 1
ATOM 631 C C . SER A 1 89 ? 15.467 1.468 -0.654 1.00 87.38 89 SER A C 1
ATOM 633 O O . SER A 1 89 ? 14.546 2.176 -0.264 1.00 87.38 89 SER A O 1
ATOM 635 N N . ALA A 1 90 ? 16.709 1.961 -0.747 1.00 88.00 90 ALA A N 1
ATOM 636 C CA . ALA A 1 90 ? 17.060 3.324 -0.322 1.00 88.00 90 ALA A CA 1
ATOM 637 C C . ALA A 1 90 ? 16.303 4.436 -1.083 1.00 88.00 90 ALA A C 1
ATOM 639 O O . ALA A 1 90 ? 16.049 5.510 -0.541 1.00 88.00 90 ALA A O 1
ATOM 640 N N . ALA A 1 91 ? 15.930 4.194 -2.346 1.00 88.12 91 ALA A N 1
ATOM 641 C CA . ALA A 1 91 ? 15.089 5.113 -3.112 1.00 88.12 91 ALA A CA 1
ATOM 642 C C . ALA A 1 91 ? 13.606 4.972 -2.729 1.00 88.12 91 ALA A C 1
ATOM 644 O O . ALA A 1 91 ? 12.859 5.938 -2.828 1.00 88.12 91 ALA A O 1
ATOM 645 N N . ALA A 1 92 ? 13.185 3.798 -2.253 1.00 90.19 92 ALA A N 1
ATOM 646 C CA . ALA A 1 92 ? 11.835 3.530 -1.770 1.00 90.19 92 ALA A CA 1
ATOM 647 C C . ALA A 1 92 ? 11.556 4.128 -0.379 1.00 90.19 92 ALA A C 1
ATOM 649 O O . ALA A 1 92 ? 10.455 4.630 -0.155 1.00 90.19 92 ALA A O 1
ATOM 650 N N . GLU A 1 93 ? 12.533 4.145 0.532 1.00 89.44 93 GLU A N 1
ATOM 651 C CA . GLU A 1 93 ? 12.409 4.702 1.892 1.00 89.44 93 GLU A CA 1
ATOM 652 C C . GLU A 1 93 ? 11.726 6.086 1.963 1.00 89.44 93 GLU A C 1
ATOM 654 O O . GLU A 1 93 ? 10.741 6.232 2.698 1.00 89.44 93 GLU A O 1
ATOM 659 N N . PRO A 1 94 ? 12.167 7.119 1.210 1.00 90.75 94 PRO A N 1
ATOM 660 C CA . PRO A 1 94 ? 11.511 8.424 1.253 1.00 90.75 94 PRO A CA 1
ATOM 661 C C . PRO A 1 94 ? 10.075 8.384 0.716 1.00 90.75 94 PRO A C 1
ATOM 663 O O . PRO A 1 94 ? 9.232 9.150 1.185 1.00 90.75 94 PRO A O 1
ATOM 666 N N . HIS A 1 95 ? 9.769 7.489 -0.229 1.00 90.06 95 HIS A N 1
ATOM 667 C CA . HIS A 1 95 ? 8.415 7.314 -0.756 1.00 90.06 95 HIS A CA 1
ATOM 668 C C . HIS A 1 95 ? 7.503 6.616 0.255 1.00 90.06 95 HIS A C 1
ATOM 670 O O . HIS A 1 95 ? 6.396 7.097 0.478 1.00 90.06 95 HIS A O 1
ATOM 676 N N . LEU A 1 96 ? 7.975 5.555 0.917 1.00 90.62 96 LEU A N 1
ATOM 677 C CA . 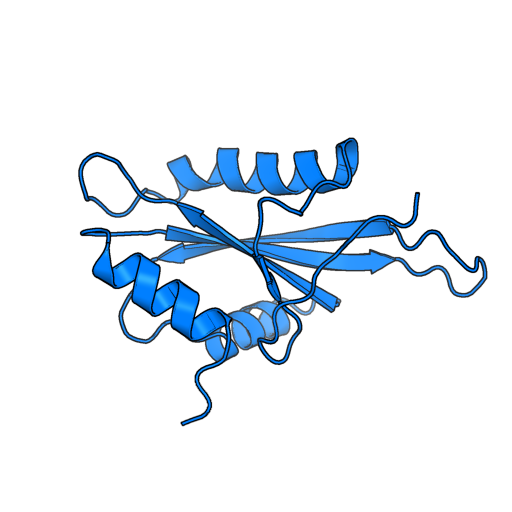LEU A 1 96 ? 7.254 4.872 1.997 1.00 90.62 96 LEU A CA 1
ATOM 678 C C . LEU A 1 96 ? 6.918 5.837 3.133 1.00 90.62 96 LEU A C 1
ATOM 680 O O . LEU A 1 96 ? 5.771 5.923 3.572 1.00 90.62 96 LEU A O 1
ATOM 684 N N . LYS A 1 97 ? 7.912 6.619 3.569 1.00 89.50 97 LYS A N 1
ATOM 685 C CA . LYS A 1 97 ? 7.708 7.633 4.602 1.00 89.50 97 LYS A CA 1
ATOM 686 C C . LYS A 1 97 ? 6.678 8.667 4.161 1.00 89.50 97 LYS A C 1
ATOM 688 O O . LYS A 1 97 ? 5.792 9.010 4.934 1.00 89.50 97 LYS A O 1
ATOM 693 N N . LYS A 1 98 ? 6.756 9.119 2.907 1.00 89.06 98 LYS A N 1
ATOM 694 C CA . LYS A 1 98 ? 5.786 10.059 2.347 1.00 89.06 98 LYS A CA 1
ATOM 695 C C . LYS A 1 98 ? 4.375 9.472 2.260 1.00 89.06 98 LYS A C 1
ATOM 697 O O . LYS A 1 98 ? 3.441 10.190 2.573 1.00 89.06 98 LYS A O 1
ATOM 702 N N . MET A 1 99 ? 4.211 8.197 1.900 1.00 90.00 99 MET A N 1
ATOM 703 C CA . MET A 1 99 ? 2.905 7.515 1.910 1.00 90.00 99 MET A CA 1
ATOM 704 C C . MET A 1 99 ? 2.280 7.523 3.308 1.00 90.00 99 MET A C 1
ATOM 706 O O . MET A 1 99 ? 1.110 7.868 3.464 1.00 90.00 99 MET A O 1
ATOM 710 N N . ALA A 1 100 ? 3.075 7.188 4.327 1.00 87.19 100 ALA A N 1
ATOM 711 C CA . ALA A 1 100 ? 2.645 7.228 5.720 1.00 87.19 100 ALA A CA 1
ATOM 712 C C . ALA A 1 100 ? 2.298 8.659 6.177 1.00 87.19 100 ALA A C 1
ATOM 714 O O . ALA A 1 100 ? 1.233 8.875 6.750 1.00 87.19 100 ALA A O 1
ATOM 715 N N . ASP A 1 101 ? 3.154 9.644 5.884 1.00 87.12 101 ASP A N 1
ATOM 716 C CA . ASP A 1 101 ? 2.907 11.059 6.193 1.00 87.12 101 ASP A CA 1
ATOM 717 C C . ASP A 1 101 ? 1.651 11.594 5.476 1.00 87.12 101 ASP A C 1
ATOM 719 O O . ASP A 1 101 ? 0.859 12.299 6.096 1.00 87.12 101 ASP A O 1
ATOM 723 N N . ASP A 1 102 ? 1.441 11.267 4.196 1.00 85.25 102 ASP A N 1
ATOM 724 C CA . ASP A 1 102 ? 0.286 11.719 3.406 1.00 85.25 102 ASP A CA 1
ATOM 725 C C . ASP A 1 102 ? -1.025 11.170 3.995 1.00 85.25 102 ASP A C 1
ATOM 727 O O . ASP A 1 102 ? -1.992 11.925 4.163 1.00 85.25 102 ASP A O 1
ATOM 731 N N . LEU A 1 103 ? -1.032 9.897 4.407 1.00 82.38 103 LEU A N 1
ATOM 732 C CA . LEU A 1 103 ? -2.149 9.301 5.138 1.00 82.38 103 LEU A CA 1
ATOM 733 C C . LEU A 1 103 ? -2.386 10.007 6.480 1.00 82.38 103 LEU A C 1
ATOM 735 O O . LEU A 1 103 ? -3.514 10.382 6.776 1.00 82.38 103 LEU A O 1
ATOM 739 N N . MET A 1 104 ? -1.348 10.211 7.293 1.00 80.69 104 MET A N 1
ATOM 740 C CA . MET A 1 104 ? -1.520 10.792 8.631 1.00 80.69 104 MET A CA 1
ATOM 741 C C . MET A 1 104 ? -1.885 12.283 8.600 1.00 80.69 104 MET A C 1
ATOM 743 O O . MET A 1 104 ? -2.614 12.755 9.469 1.00 80.69 104 MET A O 1
ATOM 747 N N . ARG A 1 105 ? -1.370 13.045 7.626 1.00 79.44 105 ARG A N 1
ATOM 748 C CA . ARG A 1 105 ? -1.578 14.500 7.530 1.00 79.44 105 ARG A CA 1
ATOM 749 C C . ARG A 1 105 ? -2.831 14.867 6.755 1.00 79.44 105 ARG A C 1
ATOM 751 O O . ARG A 1 105 ? -3.607 15.700 7.213 1.00 79.44 105 ARG A O 1
ATOM 758 N N . SER A 1 106 ? -2.989 14.300 5.562 1.00 69.50 106 SER A N 1
ATOM 759 C CA . SER A 1 106 ? -4.085 14.655 4.655 1.00 69.50 106 SER A CA 1
ATOM 760 C C . SER A 1 106 ? -5.250 13.673 4.769 1.00 69.50 106 SER A C 1
ATOM 762 O O . SER A 1 106 ? -6.393 14.043 4.492 1.00 69.50 106 SER A O 1
ATOM 764 N N . GLY A 1 107 ? -4.978 12.425 5.169 1.00 70.06 107 GLY A N 1
ATOM 765 C CA . GLY A 1 107 ? -5.948 11.334 5.075 1.00 70.06 107 GLY A CA 1
ATOM 766 C C . GLY A 1 107 ? -6.269 10.953 3.631 1.00 70.06 107 GLY A C 1
ATOM 767 O O . GLY A 1 107 ? -7.221 10.212 3.404 1.00 70.06 107 GLY A O 1
ATOM 768 N N . ASP A 1 108 ? -5.517 11.477 2.655 1.00 72.12 108 ASP A N 1
ATOM 769 C CA . ASP A 1 108 ? -5.719 11.158 1.248 1.00 72.12 108 ASP A CA 1
ATOM 770 C C . ASP A 1 108 ? -4.890 9.932 0.889 1.00 72.12 108 ASP A C 1
ATOM 772 O O . ASP A 1 108 ? -3.662 9.975 0.797 1.00 72.12 108 ASP A O 1
ATOM 776 N N . VAL A 1 109 ? -5.601 8.828 0.698 1.00 75.12 109 VAL A N 1
ATOM 777 C CA . VAL A 1 109 ? -5.039 7.582 0.178 1.00 75.12 109 VAL A CA 1
ATOM 778 C C . VAL A 1 109 ? -5.612 7.225 -1.184 1.00 75.12 109 VAL A C 1
ATOM 780 O O . VAL A 1 109 ? -5.332 6.154 -1.704 1.00 75.12 109 VAL A O 1
ATOM 783 N N . SER A 1 110 ? -6.374 8.142 -1.785 1.00 74.62 110 SER A N 1
ATOM 784 C CA . SER A 1 110 ? -7.033 7.994 -3.086 1.00 74.62 110 SER A CA 1
ATOM 785 C C . SER A 1 110 ? -6.034 7.705 -4.210 1.00 74.62 110 SER A C 1
ATOM 787 O O . SER A 1 110 ? -6.344 7.018 -5.179 1.00 74.62 110 SER A O 1
ATOM 789 N N . ARG A 1 111 ? -4.815 8.237 -4.071 1.00 79.88 111 ARG A N 1
ATOM 790 C CA . ARG A 1 111 ? -3.688 8.034 -4.993 1.00 79.88 111 ARG A CA 1
ATOM 791 C C . ARG A 1 111 ? -2.971 6.689 -4.826 1.00 79.88 111 ARG A C 1
ATOM 793 O O . ARG A 1 111 ? -2.076 6.389 -5.614 1.00 79.88 111 ARG A O 1
ATOM 800 N N . TYR A 1 112 ? -3.315 5.918 -3.800 1.00 87.12 112 TYR A N 1
ATOM 801 C CA . TYR A 1 112 ? -2.707 4.633 -3.480 1.00 87.12 112 TYR A CA 1
ATOM 802 C C . TYR A 1 112 ? -3.749 3.521 -3.578 1.00 87.12 112 TYR A C 1
ATOM 804 O O . TYR A 1 112 ? -4.944 3.741 -3.390 1.00 87.12 112 TYR A O 1
ATOM 812 N N . ALA A 1 113 ? -3.305 2.305 -3.881 1.00 88.25 113 ALA A N 1
ATOM 813 C CA . ALA A 1 113 ? -4.201 1.163 -3.908 1.00 88.25 113 ALA A CA 1
ATOM 814 C C . ALA A 1 113 ? -4.267 0.565 -2.501 1.00 88.25 113 ALA A C 1
ATOM 816 O O . ALA A 1 113 ? -3.271 0.052 -2.004 1.00 88.25 113 ALA A O 1
ATOM 817 N N . VAL A 1 114 ? -5.418 0.650 -1.839 1.00 87.62 114 VAL A N 1
ATOM 818 C CA . VAL A 1 114 ? -5.620 0.005 -0.537 1.00 87.62 114 VAL A CA 1
ATOM 819 C C . VAL A 1 114 ? -6.311 -1.332 -0.755 1.00 87.62 114 VAL A C 1
ATOM 821 O O . VAL A 1 114 ? -7.326 -1.400 -1.442 1.00 87.62 114 VAL A O 1
ATOM 824 N N . PHE A 1 115 ? -5.762 -2.380 -0.161 1.00 88.44 115 PHE A N 1
ATOM 825 C CA . PHE A 1 115 ? -6.260 -3.742 -0.204 1.00 88.44 115 PHE A CA 1
ATOM 826 C C . PHE A 1 115 ? -6.589 -4.234 1.203 1.00 88.44 115 PHE A C 1
ATOM 828 O O . PHE A 1 115 ? -5.944 -3.849 2.182 1.00 88.44 115 PHE A O 1
ATOM 835 N N . ASP A 1 116 ? -7.589 -5.101 1.303 1.00 87.50 116 ASP A N 1
ATOM 836 C CA . ASP A 1 116 ? -7.835 -5.876 2.517 1.00 87.50 116 ASP A CA 1
ATOM 837 C C . ASP A 1 116 ? -6.936 -7.126 2.593 1.00 87.50 116 ASP A C 1
ATOM 839 O O . ASP A 1 116 ? -6.171 -7.433 1.674 1.00 87.50 116 ASP A O 1
ATOM 843 N N . ARG A 1 117 ? -7.050 -7.893 3.689 1.00 83.56 117 ARG A N 1
ATOM 844 C CA . ARG A 1 117 ? -6.298 -9.154 3.872 1.00 83.56 117 ARG A CA 1
ATOM 845 C C . ARG A 1 117 ? -6.626 -10.222 2.816 1.00 83.56 117 ARG A C 1
ATOM 847 O O . ARG A 1 117 ? -5.918 -11.219 2.736 1.00 83.56 117 ARG A O 1
ATOM 854 N N . THR A 1 118 ? -7.699 -10.045 2.046 1.00 82.50 118 THR A N 1
ATOM 855 C CA . THR A 1 118 ? -8.139 -10.967 0.992 1.00 82.50 118 THR A CA 1
ATOM 856 C C . THR A 1 118 ? -7.716 -10.520 -0.409 1.00 82.50 118 THR A C 1
ATOM 858 O O . THR A 1 118 ? -7.832 -11.301 -1.348 1.00 82.50 118 THR A O 1
ATOM 861 N N . GLY A 1 119 ? -7.176 -9.307 -0.563 1.00 81.31 119 GLY A N 1
ATOM 862 C CA . GLY A 1 119 ? -6.701 -8.762 -1.837 1.00 81.31 119 GLY A CA 1
ATOM 863 C C . GLY A 1 119 ? -7.740 -7.971 -2.607 1.00 81.31 119 GLY A C 1
ATOM 864 O O . GLY A 1 119 ? -7.480 -7.595 -3.749 1.00 81.31 119 GLY A O 1
ATOM 865 N N . ASN A 1 120 ? -8.899 -7.707 -2.005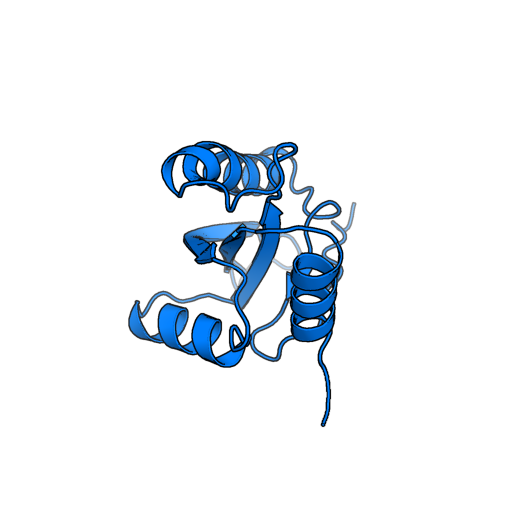 1.00 83.19 120 ASN A N 1
ATOM 866 C CA . ASN A 1 120 ? -9.902 -6.854 -2.617 1.00 83.19 120 ASN A CA 1
ATOM 867 C C . ASN A 1 120 ? -9.512 -5.398 -2.412 1.00 83.19 120 ASN A C 1
ATOM 869 O O . ASN A 1 120 ? -9.156 -4.983 -1.303 1.00 83.19 120 ASN A O 1
ATOM 873 N N . ARG A 1 121 ? -9.591 -4.610 -3.485 1.00 83.94 121 ARG A N 1
ATOM 874 C CA . ARG A 1 121 ? -9.339 -3.176 -3.395 1.00 83.94 121 ARG A CA 1
ATOM 875 C C . ARG A 1 121 ? -10.474 -2.493 -2.631 1.00 83.94 121 ARG A C 1
ATOM 877 O O . ARG A 1 121 ? -11.643 -2.617 -2.986 1.00 83.94 121 ARG A O 1
ATOM 884 N N . LEU A 1 122 ? -10.117 -1.713 -1.618 1.00 81.25 122 LEU A N 1
ATOM 885 C CA . LEU A 1 122 ? -11.044 -0.896 -0.848 1.00 81.25 122 LEU A CA 1
ATOM 886 C C . LEU A 1 122 ? -10.879 0.577 -1.219 1.00 81.25 122 LEU A C 1
ATOM 888 O O . LEU A 1 122 ? -9.784 1.137 -1.166 1.00 81.25 122 LEU A O 1
ATOM 892 N N . SER A 1 123 ? -11.988 1.232 -1.558 1.00 69.94 123 SER A N 1
ATOM 893 C CA . SER A 1 123 ? -12.022 2.689 -1.677 1.00 69.94 123 SER A CA 1
ATOM 894 C C . SER A 1 123 ? -12.186 3.305 -0.295 1.00 69.94 123 SER A C 1
ATOM 896 O O . SER A 1 123 ? -13.285 3.340 0.255 1.00 69.94 123 SER A O 1
ATOM 898 N N . ILE A 1 124 ? -11.091 3.823 0.260 1.00 67.50 124 ILE A N 1
ATOM 899 C CA . ILE A 1 124 ? -11.146 4.644 1.469 1.00 67.50 124 ILE A CA 1
ATOM 900 C C . ILE A 1 124 ? -11.475 6.077 1.056 1.00 67.50 124 ILE A C 1
ATOM 902 O O . ILE A 1 124 ? -10.600 6.882 0.756 1.00 67.50 124 ILE A O 1
ATOM 906 N N . SER A 1 125 ? -12.763 6.391 1.011 1.00 56.91 125 SER A N 1
ATOM 907 C CA . SER A 1 125 ? -13.250 7.763 0.892 1.00 56.91 125 SER A CA 1
ATOM 908 C C . SER A 1 125 ? -13.516 8.312 2.290 1.00 56.91 125 SER A C 1
ATOM 910 O O . SER A 1 125 ? -14.330 7.751 3.025 1.00 56.91 125 SER A O 1
ATOM 912 N N . ARG A 1 126 ? -12.848 9.407 2.671 1.00 53.44 126 ARG A N 1
ATOM 913 C CA . ARG A 1 126 ? -13.155 10.117 3.919 1.00 53.44 126 ARG A CA 1
ATOM 914 C C . ARG A 1 126 ? -14.616 10.575 3.861 1.00 53.44 126 ARG A C 1
ATOM 916 O O . ARG A 1 126 ? -14.983 11.315 2.949 1.00 53.44 126 ARG A O 1
ATOM 923 N N . ALA A 1 127 ? -15.446 10.133 4.805 1.00 38.62 127 ALA A N 1
ATOM 924 C CA . ALA A 1 127 ? -16.732 10.779 5.032 1.00 38.62 127 ALA A CA 1
ATOM 925 C C . ALA A 1 127 ? -16.432 12.200 5.534 1.00 38.62 127 ALA A C 1
ATOM 927 O O . ALA A 1 127 ? -15.655 12.379 6.473 1.00 38.62 127 ALA A O 1
ATOM 928 N N . HIS A 1 128 ? -16.927 13.180 4.786 1.00 38.12 128 HIS A N 1
ATOM 929 C CA . HIS A 1 128 ? -16.635 14.602 4.927 1.00 38.12 128 HIS A CA 1
ATOM 930 C C . HIS A 1 128 ? -17.196 15.193 6.224 1.00 38.12 128 HIS A C 1
ATOM 932 O O . HIS A 1 128 ? -18.318 14.796 6.610 1.00 38.12 128 HIS A O 1
#

Radius of gyration: 14.78 Å; chains: 1; bounding box: 36×33×40 Å